Protein AF-A0A849KDF4-F1 (afdb_monomer)

Structure (mmCIF, N/CA/C/O backbone):
data_AF-A0A849KDF4-F1
#
_entry.id   AF-A0A849KDF4-F1
#
loop_
_atom_site.group_PDB
_atom_site.id
_atom_site.type_symbol
_atom_site.label_atom_id
_atom_site.label_alt_id
_atom_site.label_comp_id
_atom_site.label_asym_id
_atom_site.label_entity_id
_atom_site.label_seq_id
_atom_site.pdbx_PDB_ins_code
_atom_site.Cartn_x
_atom_site.Cartn_y
_atom_site.Cartn_z
_atom_site.occupancy
_atom_site.B_iso_or_equiv
_atom_site.auth_seq_id
_atom_site.auth_comp_id
_atom_site.auth_asym_id
_atom_site.auth_atom_id
_atom_site.pdbx_PDB_model_num
ATOM 1 N N . MET A 1 1 ? -9.627 -7.880 -8.428 1.00 58.28 1 MET A N 1
ATOM 2 C CA . MET A 1 1 ? -10.170 -7.213 -7.230 1.00 58.28 1 MET A CA 1
ATOM 3 C C . MET A 1 1 ? -10.031 -8.197 -6.090 1.00 58.28 1 MET A C 1
ATOM 5 O O . MET A 1 1 ? -10.573 -9.290 -6.194 1.00 58.28 1 MET A O 1
ATOM 9 N N . THR A 1 2 ? -9.221 -7.877 -5.089 1.00 75.56 2 THR A N 1
ATOM 10 C CA . THR A 1 2 ? -9.022 -8.731 -3.910 1.00 75.56 2 THR A CA 1
ATOM 11 C C . THR A 1 2 ? -9.816 -8.146 -2.750 1.00 75.56 2 THR A C 1
ATOM 13 O O . THR A 1 2 ? -9.493 -7.053 -2.284 1.00 75.56 2 THR A O 1
ATOM 16 N N . ASP A 1 3 ? -10.861 -8.850 -2.312 1.00 80.62 3 ASP A N 1
ATOM 17 C CA . ASP A 1 3 ? -11.640 -8.522 -1.114 1.00 80.62 3 ASP A CA 1
ATOM 18 C C . ASP A 1 3 ? -10.851 -8.896 0.147 1.00 80.62 3 ASP A C 1
ATOM 20 O O . ASP A 1 3 ? -10.450 -10.044 0.329 1.00 80.62 3 ASP A O 1
ATOM 24 N N . ASN A 1 4 ? -10.635 -7.921 1.021 1.00 84.81 4 ASN A N 1
ATOM 25 C CA . ASN A 1 4 ? -9.864 -8.035 2.253 1.00 84.81 4 ASN A CA 1
ATOM 26 C C . ASN A 1 4 ? -10.656 -7.461 3.434 1.00 84.81 4 ASN A C 1
ATOM 28 O O . ASN A 1 4 ? -11.617 -6.714 3.250 1.00 84.81 4 ASN A O 1
ATOM 32 N N . VAL A 1 5 ? -10.243 -7.794 4.659 1.00 85.06 5 VAL A N 1
ATOM 33 C CA . VAL A 1 5 ? -10.857 -7.279 5.891 1.00 85.06 5 VAL A CA 1
ATOM 34 C C . VAL A 1 5 ? -9.773 -6.783 6.837 1.00 85.06 5 VAL A C 1
ATOM 36 O O . VAL A 1 5 ? -8.811 -7.500 7.090 1.00 85.06 5 VAL A O 1
ATOM 39 N N . ILE A 1 6 ? -9.939 -5.577 7.375 1.00 84.81 6 ILE A N 1
ATOM 40 C CA . ILE A 1 6 ? -9.075 -5.001 8.407 1.00 84.81 6 ILE A CA 1
ATOM 41 C C . ILE A 1 6 ? -9.946 -4.517 9.568 1.00 84.81 6 ILE A C 1
ATOM 43 O O . ILE A 1 6 ? -10.831 -3.687 9.383 1.00 84.81 6 ILE A O 1
ATOM 47 N N . THR A 1 7 ? -9.769 -5.085 10.765 1.00 81.38 7 THR A N 1
ATOM 48 C CA . THR A 1 7 ? -10.607 -4.765 11.949 1.00 81.38 7 THR A CA 1
ATOM 49 C C . THR A 1 7 ? -12.121 -4.800 11.681 1.00 81.38 7 THR A C 1
ATOM 51 O O . THR A 1 7 ? -12.867 -3.956 12.160 1.00 81.38 7 THR A O 1
ATOM 54 N N . GLY A 1 8 ? -12.588 -5.755 10.87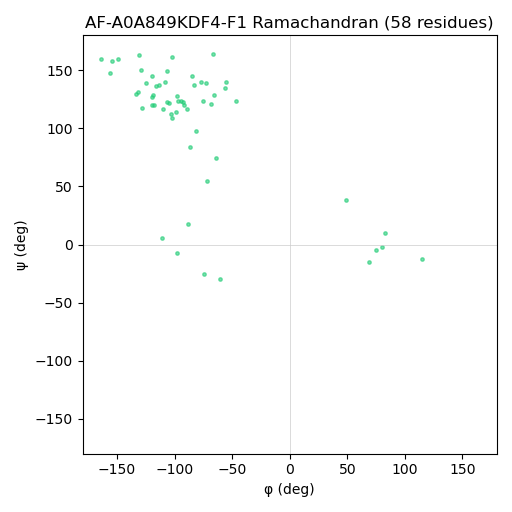0 1.00 76.88 8 GLY A N 1
ATOM 55 C CA . GLY A 1 8 ? -14.007 -5.877 10.509 1.00 76.88 8 GLY A CA 1
ATOM 56 C C . GLY A 1 8 ? -14.485 -4.919 9.408 1.00 76.88 8 GLY A C 1
ATOM 57 O O . GLY A 1 8 ? -15.635 -5.016 8.986 1.00 76.88 8 GLY A O 1
ATOM 58 N N . LEU A 1 9 ? -13.619 -4.041 8.894 1.00 83.19 9 LEU A N 1
ATOM 59 C CA . LEU A 1 9 ? -13.877 -3.235 7.704 1.00 83.19 9 LEU A CA 1
ATOM 60 C C . LEU A 1 9 ? -13.428 -3.999 6.466 1.00 83.19 9 LEU A C 1
ATOM 62 O O . LEU A 1 9 ? -12.245 -4.292 6.281 1.00 83.19 9 LEU A O 1
ATOM 66 N N . ARG A 1 10 ? -14.384 -4.319 5.605 1.00 87.00 10 ARG A N 1
ATOM 67 C CA . ARG A 1 10 ? -14.142 -4.869 4.279 1.00 87.00 10 ARG A CA 1
ATOM 68 C C . ARG A 1 10 ? -13.607 -3.773 3.373 1.00 87.00 10 ARG A C 1
ATOM 70 O O . ARG A 1 10 ? -14.098 -2.642 3.379 1.00 87.00 10 ARG A O 1
ATOM 77 N N . TYR A 1 11 ? -12.631 -4.128 2.563 1.00 88.19 11 TYR A N 1
ATOM 78 C CA . TYR A 1 11 ? -12.090 -3.258 1.537 1.00 88.19 11 TYR A CA 1
ATOM 79 C C . TYR A 1 11 ? -11.595 -4.085 0.368 1.00 88.19 11 TYR A C 1
ATOM 81 O O . TYR A 1 11 ? -11.325 -5.277 0.494 1.00 88.19 11 TYR A O 1
ATOM 89 N N . SER A 1 12 ? -11.463 -3.439 -0.777 1.00 90.06 12 SER A N 1
ATOM 90 C CA . SER A 1 12 ? -10.890 -4.057 -1.963 1.00 90.06 12 SER A CA 1
ATOM 91 C C . SER A 1 12 ? -9.654 -3.302 -2.411 1.00 90.06 12 SER A C 1
ATOM 93 O O . SER A 1 12 ? -9.602 -2.077 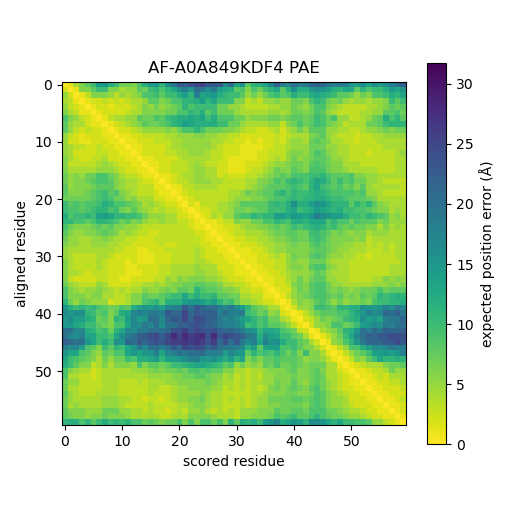-2.287 1.00 90.06 12 SER A O 1
ATOM 95 N N . LEU A 1 13 ? -8.667 -4.030 -2.937 1.00 91.06 13 LEU A N 1
ATOM 96 C CA . LEU A 1 13 ? -7.549 -3.434 -3.664 1.00 91.06 13 LEU A CA 1
ATOM 97 C C . LEU A 1 13 ? -7.654 -3.734 -5.158 1.00 91.06 13 LEU A C 1
ATOM 99 O O . LEU A 1 13 ? -7.991 -4.851 -5.578 1.00 91.06 13 LEU A O 1
ATOM 103 N N . VAL A 1 14 ? -7.319 -2.726 -5.957 1.00 91.88 14 VAL A N 1
ATOM 104 C CA . VAL A 1 14 ? -7.223 -2.813 -7.415 1.00 91.88 14 VAL A CA 1
ATOM 105 C C . VAL A 1 14 ? -5.923 -2.148 -7.863 1.00 91.88 14 VAL A C 1
ATOM 107 O O . VAL A 1 14 ? -5.637 -1.022 -7.464 1.00 91.88 14 VAL A O 1
ATOM 110 N N . LEU A 1 15 ? -5.137 -2.847 -8.687 1.00 91.50 15 LEU A N 1
ATOM 111 C CA . LEU A 1 15 ? -4.004 -2.251 -9.395 1.00 91.50 15 LEU A CA 1
ATOM 112 C C . LEU A 1 15 ? -4.489 -1.606 -10.695 1.00 91.50 15 LEU A C 1
ATOM 114 O O . LEU A 1 15 ? -5.364 -2.157 -11.363 1.00 91.50 15 LEU A O 1
ATOM 118 N N . SER A 1 16 ? -3.880 -0.485 -11.086 1.00 92.12 16 SER A N 1
ATOM 119 C CA . SER A 1 16 ? -4.175 0.181 -12.363 1.00 92.12 16 SER A CA 1
ATOM 120 C C . SER A 1 16 ? -3.877 -0.703 -13.579 1.00 92.12 16 SER A C 1
ATOM 122 O O . SER A 1 16 ? -4.529 -0.569 -14.609 1.00 92.12 16 SER A O 1
ATOM 124 N N . ALA A 1 17 ? -2.904 -1.608 -13.454 1.00 88.88 17 ALA A N 1
ATOM 125 C CA . ALA A 1 17 ? -2.606 -2.671 -14.403 1.00 88.88 17 ALA A CA 1
ATOM 126 C C . ALA A 1 17 ? -1.870 -3.813 -13.680 1.00 88.88 17 ALA A C 1
ATOM 128 O O . ALA A 1 17 ? -1.129 -3.573 -12.727 1.00 88.88 17 ALA A O 1
ATOM 129 N N . ASN A 1 18 ? -2.092 -5.055 -14.115 1.00 87.19 18 ASN A N 1
ATOM 130 C CA . ASN A 1 18 ? -1.453 -6.266 -13.574 1.00 87.19 18 ASN A CA 1
ATOM 131 C C . ASN A 1 18 ? -0.245 -6.739 -14.404 1.00 87.19 18 ASN A C 1
ATOM 133 O O . ASN A 1 18 ? 0.458 -7.656 -13.992 1.00 87.19 18 ASN A O 1
ATOM 137 N N . ALA A 1 19 ? -0.018 -6.112 -15.557 1.00 85.38 19 ALA A N 1
ATOM 138 C CA . ALA A 1 19 ? 1.120 -6.306 -16.438 1.00 85.38 19 ALA A CA 1
ATOM 139 C C . ALA A 1 19 ? 1.345 -5.023 -17.253 1.00 85.38 19 ALA A C 1
ATOM 141 O O . ALA A 1 19 ? 0.421 -4.228 -17.443 1.00 85.38 19 ALA A O 1
ATOM 142 N N . GLY A 1 20 ? 2.558 -4.833 -17.763 1.00 86.12 20 GLY A N 1
ATOM 143 C CA . GLY A 1 20 ? 2.883 -3.738 -18.670 1.00 86.12 20 GLY A CA 1
ATOM 144 C C . GLY A 1 20 ? 4.204 -3.977 -19.392 1.00 86.12 20 GLY A C 1
ATOM 145 O O . GLY A 1 20 ? 5.020 -4.787 -18.960 1.00 86.12 20 GLY A O 1
ATOM 146 N N . ASN A 1 21 ? 4.398 -3.284 -20.514 1.00 88.12 21 ASN A N 1
ATOM 147 C CA . ASN A 1 21 ? 5.616 -3.386 -21.315 1.00 88.12 21 ASN A CA 1
ATOM 148 C C . ASN A 1 21 ? 6.607 -2.312 -20.878 1.00 88.12 21 ASN A C 1
ATOM 150 O O . ASN A 1 21 ? 6.281 -1.129 -20.961 1.00 88.12 21 ASN A O 1
ATOM 154 N N . GLY A 1 22 ? 7.814 -2.698 -20.466 1.00 86.25 22 GLY A N 1
ATOM 155 C CA . GLY A 1 22 ? 8.878 -1.756 -20.122 1.00 86.25 22 GLY A CA 1
ATOM 156 C C . GLY A 1 22 ? 9.349 -0.954 -21.339 1.00 86.25 22 GLY A C 1
ATOM 157 O O . GLY A 1 22 ? 9.681 -1.523 -22.373 1.00 86.25 22 GLY A O 1
ATOM 158 N N . THR A 1 23 ? 9.398 0.373 -21.215 1.00 87.06 23 THR A N 1
ATOM 159 C CA . THR A 1 23 ? 9.820 1.287 -22.298 1.00 87.06 23 THR A CA 1
ATOM 160 C C . THR A 1 23 ? 11.160 1.975 -22.023 1.00 87.06 23 THR A C 1
ATOM 162 O O . THR A 1 23 ? 11.563 2.859 -22.771 1.00 87.06 23 THR A O 1
ATOM 165 N N . GLY A 1 24 ? 11.845 1.618 -20.932 1.00 84.69 24 GLY A N 1
ATOM 166 C CA . GLY A 1 24 ? 13.078 2.283 -20.488 1.00 84.69 24 GLY A CA 1
ATOM 167 C C . GLY A 1 24 ? 12.869 3.663 -19.844 1.00 84.69 24 GLY A C 1
ATOM 168 O O . GLY A 1 24 ? 13.822 4.239 -19.330 1.00 84.69 24 GLY A O 1
ATOM 169 N N . ALA A 1 25 ? 11.635 4.175 -19.821 1.00 91.88 25 ALA A N 1
ATOM 170 C CA . ALA A 1 25 ? 11.230 5.375 -19.090 1.00 91.88 25 ALA A CA 1
ATOM 171 C C . ALA A 1 25 ? 10.473 5.009 -17.793 1.00 91.88 25 ALA A C 1
ATOM 173 O O . ALA A 1 25 ? 9.958 3.891 -17.691 1.00 91.88 25 ALA A O 1
ATOM 174 N N . PRO A 1 26 ? 10.354 5.927 -16.810 1.00 87.50 26 PRO A N 1
ATOM 175 C CA . PRO A 1 26 ? 9.518 5.712 -15.629 1.00 87.50 26 PRO A CA 1
ATOM 176 C C . PRO A 1 26 ? 8.060 5.407 -16.002 1.00 87.50 26 PRO A C 1
ATOM 178 O O . PRO A 1 26 ? 7.469 6.098 -16.830 1.00 87.50 26 PRO A O 1
ATOM 181 N N . GLN A 1 27 ? 7.471 4.393 -15.364 1.00 87.75 27 GLN A N 1
ATOM 182 C CA . GLN A 1 27 ? 6.073 4.000 -15.557 1.00 87.75 27 GLN A CA 1
ATOM 183 C C . GLN A 1 27 ? 5.313 4.103 -14.239 1.00 87.75 27 GLN A C 1
ATOM 185 O O . GLN A 1 27 ? 5.730 3.545 -13.225 1.00 87.75 27 GLN A O 1
ATOM 190 N N . THR A 1 28 ? 4.195 4.823 -14.247 1.00 90.06 28 THR A N 1
ATOM 191 C CA . THR A 1 28 ? 3.371 5.024 -13.053 1.00 90.06 28 THR A CA 1
ATOM 192 C C . THR A 1 28 ? 2.292 3.949 -12.970 1.00 90.06 28 THR A C 1
ATOM 194 O O . THR A 1 28 ? 1.433 3.865 -13.844 1.00 90.06 28 THR A O 1
ATOM 197 N N . TYR A 1 29 ? 2.307 3.170 -11.886 1.00 90.81 29 TYR A N 1
ATOM 198 C CA . TYR A 1 29 ? 1.236 2.243 -11.522 1.00 90.81 29 TYR A CA 1
ATOM 199 C C . TYR A 1 29 ? 0.574 2.713 -10.228 1.00 90.81 29 TYR A C 1
A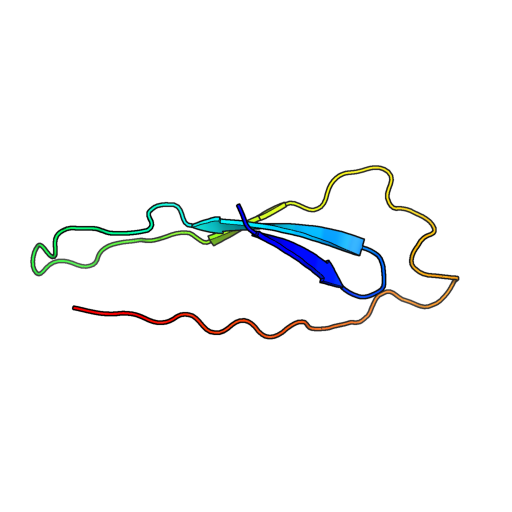TOM 201 O O . TYR A 1 29 ? 1.247 3.149 -9.294 1.00 90.81 29 TYR A O 1
ATOM 209 N N . GLY A 1 30 ? -0.753 2.643 -10.186 1.00 91.38 30 GLY A N 1
ATOM 210 C CA . GLY A 1 30 ? -1.557 3.011 -9.028 1.00 91.38 30 GLY A CA 1
ATOM 211 C C . GLY A 1 30 ? -2.114 1.784 -8.318 1.00 91.38 30 GLY A C 1
ATOM 212 O O . GLY A 1 30 ? -2.419 0.773 -8.951 1.00 91.38 30 GLY A O 1
ATOM 213 N N . ILE A 1 31 ? -2.291 1.900 -7.003 1.00 92.12 31 ILE A N 1
ATOM 214 C CA . ILE A 1 31 ? -3.059 0.952 -6.197 1.00 92.12 31 ILE A CA 1
ATOM 215 C C . ILE A 1 31 ? -4.207 1.732 -5.567 1.00 92.12 31 ILE A C 1
ATOM 217 O O . ILE A 1 31 ? -3.984 2.687 -4.824 1.00 92.12 31 ILE A O 1
ATOM 221 N N . THR A 1 32 ? -5.436 1.332 -5.867 1.00 91.75 32 THR A N 1
ATOM 222 C CA . THR A 1 32 ? -6.640 1.941 -5.305 1.00 91.75 32 THR A CA 1
ATOM 223 C C . THR A 1 32 ? -7.221 1.016 -4.250 1.00 91.75 32 THR A C 1
ATOM 225 O O . THR A 1 32 ? -7.559 -0.131 -4.542 1.00 91.75 32 THR A O 1
ATOM 228 N N . ALA A 1 33 ? -7.353 1.529 -3.027 1.00 89.25 33 ALA A N 1
ATOM 229 C CA . ALA A 1 33 ? -8.091 0.878 -1.957 1.00 89.25 33 ALA A CA 1
ATOM 230 C C . ALA A 1 33 ? -9.503 1.470 -1.877 1.00 89.25 33 ALA A C 1
ATOM 232 O O . ALA A 1 33 ? -9.659 2.686 -1.779 1.00 89.25 33 ALA A O 1
ATOM 233 N N . THR A 1 34 ? -10.525 0.617 -1.904 1.00 90.56 34 THR A N 1
ATOM 234 C CA . THR A 1 34 ? -11.925 1.038 -1.773 1.00 90.56 34 THR A CA 1
AT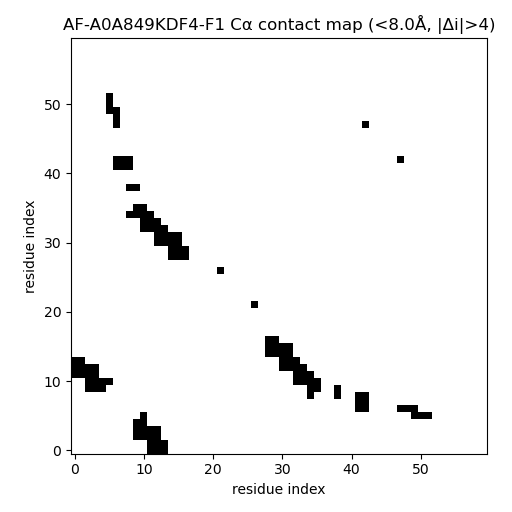OM 235 C C . THR A 1 34 ? -12.534 0.422 -0.529 1.00 90.56 34 THR A C 1
ATOM 237 O O . THR A 1 34 ? -12.618 -0.801 -0.425 1.00 90.56 34 THR A O 1
ATOM 240 N N . PHE A 1 35 ? -12.997 1.275 0.380 1.00 86.94 35 PHE A N 1
ATOM 241 C CA . PHE A 1 35 ? -13.781 0.899 1.551 1.00 86.94 35 PHE A CA 1
ATOM 242 C C . PHE A 1 35 ? -15.251 1.236 1.269 1.00 86.94 35 PHE A C 1
ATOM 244 O O . PHE A 1 35 ? -15.590 2.419 1.196 1.00 86.94 35 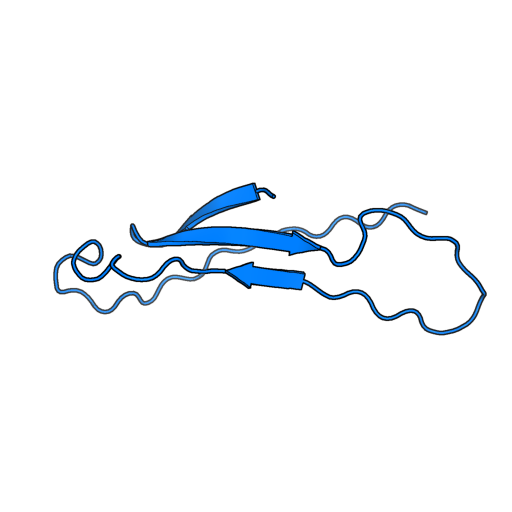PHE A O 1
ATOM 251 N N . PRO A 1 36 ? -16.133 0.239 1.072 1.00 86.62 36 PRO A N 1
ATOM 252 C CA . PRO A 1 36 ? -17.562 0.487 0.923 1.00 86.62 36 PRO A CA 1
ATOM 253 C C . PRO A 1 36 ? -18.135 1.272 2.109 1.00 86.62 36 PRO A C 1
ATOM 255 O O . PRO A 1 36 ? -17.784 1.011 3.263 1.00 86.62 36 PRO A O 1
ATOM 258 N N . ALA A 1 37 ? -19.034 2.216 1.827 1.00 82.75 37 ALA A N 1
ATOM 259 C CA . ALA A 1 37 ? -19.750 2.966 2.855 1.00 82.75 37 ALA A CA 1
ATOM 260 C C . ALA A 1 37 ? -20.702 2.061 3.663 1.00 82.75 37 ALA A C 1
ATOM 262 O O . ALA A 1 37 ? -21.042 0.958 3.241 1.00 82.75 37 ALA A O 1
ATOM 263 N N . GLY A 1 38 ? -21.153 2.536 4.829 1.00 78.31 38 GLY A N 1
ATOM 264 C CA . GLY A 1 38 ? -22.142 1.822 5.654 1.00 78.31 38 GLY A CA 1
ATOM 265 C C . GLY A 1 38 ? -21.568 0.722 6.550 1.00 78.31 38 GLY A C 1
ATOM 266 O O . GLY A 1 38 ? -22.322 -0.015 7.169 1.00 78.31 38 GLY A O 1
ATOM 267 N N . GLN A 1 39 ? -20.244 0.635 6.669 1.00 77.06 39 GLN A N 1
ATOM 268 C CA . GLN A 1 39 ? -19.564 -0.299 7.575 1.00 77.06 39 GLN A CA 1
ATOM 269 C C . GLN A 1 39 ? -19.348 0.282 8.985 1.00 77.06 39 GLN A C 1
ATOM 271 O O . GLN A 1 39 ? -18.519 -0.195 9.753 1.00 77.06 39 GLN A O 1
ATOM 276 N N . ALA A 1 40 ? -20.072 1.346 9.337 1.00 63.06 40 ALA A N 1
ATOM 277 C CA . ALA A 1 40 ? -20.012 1.927 10.671 1.00 63.06 40 ALA A CA 1
ATOM 278 C C . ALA A 1 40 ? -20.639 0.948 11.682 1.00 63.06 40 ALA A C 1
ATOM 280 O O . ALA A 1 40 ? -21.799 0.575 11.539 1.00 63.06 40 ALA A O 1
ATOM 281 N N . GLY A 1 41 ? -19.865 0.518 12.684 1.00 63.19 41 GLY A N 1
ATOM 282 C CA . GLY A 1 41 ? -20.302 -0.418 13.731 1.00 63.19 41 GLY A CA 1
ATOM 283 C C . GLY A 1 41 ? -19.590 -1.776 13.746 1.00 63.19 41 GLY A C 1
ATOM 284 O O . GLY A 1 41 ? -19.686 -2.478 14.749 1.00 63.19 41 GLY A O 1
ATOM 285 N N . THR A 1 42 ? -18.829 -2.147 12.706 1.00 61.47 42 THR A N 1
ATOM 286 C CA . THR A 1 42 ? -17.984 -3.364 12.743 1.00 61.47 42 THR A CA 1
ATOM 287 C C . THR A 1 42 ? -16.734 -3.201 13.602 1.00 61.47 42 THR A C 1
ATOM 289 O O . THR A 1 42 ? -16.246 -4.181 14.160 1.00 61.47 42 THR A O 1
ATOM 292 N N . CYS A 1 43 ? -16.248 -1.974 13.783 1.00 61.28 43 CYS A N 1
ATOM 293 C CA . CYS A 1 43 ? -15.318 -1.668 14.862 1.00 61.28 43 CYS A 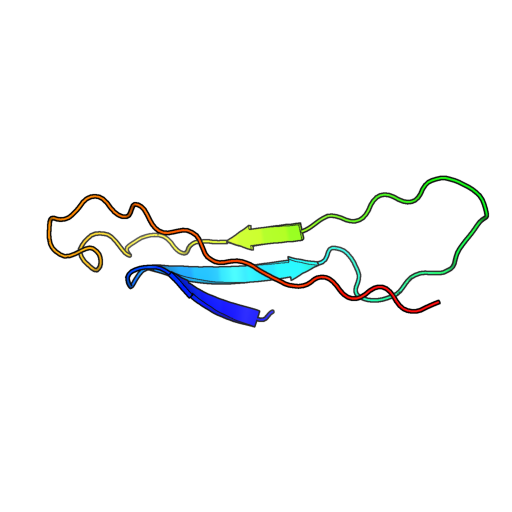CA 1
ATOM 294 C C . CYS A 1 43 ? -16.129 -1.458 16.138 1.00 61.28 43 CYS A C 1
ATOM 296 O O . CYS A 1 43 ? -16.719 -0.397 16.337 1.00 61.28 43 CYS A O 1
ATOM 298 N N . ALA A 1 44 ? -16.216 -2.496 16.966 1.00 58.34 44 ALA A N 1
ATOM 299 C CA . ALA A 1 44 ? -17.006 -2.540 18.194 1.00 58.34 44 ALA A CA 1
ATOM 300 C C . ALA A 1 44 ? -16.521 -1.526 19.256 1.00 58.34 44 ALA A C 1
ATOM 302 O O . ALA A 1 44 ? -15.860 -1.894 20.223 1.00 58.34 44 ALA A O 1
ATOM 303 N N . GLY A 1 45 ? -16.795 -0.2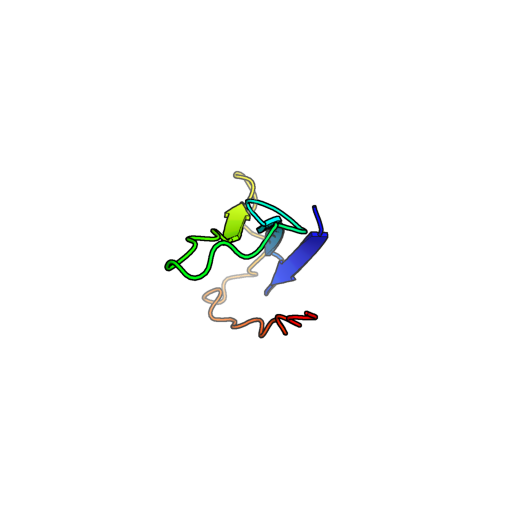32 19.061 1.00 58.50 45 GLY A N 1
ATOM 304 C CA . GLY A 1 45 ? -16.465 0.862 19.988 1.00 58.50 45 GLY A CA 1
ATOM 305 C C . GLY A 1 45 ? -14.972 1.188 20.142 1.00 58.50 45 GLY A C 1
ATOM 306 O O . GLY A 1 45 ? -14.633 2.260 20.635 1.00 58.50 45 GLY A O 1
ATOM 307 N N . ALA A 1 46 ? -14.073 0.308 19.701 1.00 57.84 46 ALA A N 1
ATOM 308 C CA . ALA A 1 46 ? -12.643 0.565 19.654 1.00 57.84 46 ALA A CA 1
ATOM 309 C C . ALA A 1 46 ? -12.285 1.337 18.381 1.00 57.84 46 ALA A C 1
ATOM 311 O O . ALA A 1 46 ? -12.761 1.029 17.288 1.00 57.84 46 ALA A O 1
ATOM 312 N N . ILE A 1 47 ? -11.412 2.330 18.528 1.00 65.25 47 ILE A N 1
ATOM 313 C CA . ILE A 1 47 ? -10.739 3.006 17.420 1.00 65.25 47 ILE A CA 1
ATOM 314 C C . ILE A 1 47 ? -10.208 1.928 16.453 1.00 65.25 47 ILE A C 1
ATOM 316 O O . ILE A 1 47 ? -9.452 1.054 16.880 1.00 65.25 47 ILE A O 1
ATOM 320 N N . CYS A 1 48 ? -10.597 1.973 15.170 1.00 65.31 48 CYS A N 1
ATOM 321 C CA . CYS A 1 48 ? -10.150 1.031 14.131 1.00 65.31 48 CYS A CA 1
ATOM 322 C C . CYS A 1 48 ? -8.675 1.273 13.742 1.00 65.31 48 CYS A C 1
ATOM 324 O O . CYS A 1 48 ? -8.358 1.515 12.579 1.00 65.31 48 CYS A O 1
ATOM 326 N N . ASN A 1 49 ? -7.758 1.266 14.706 1.00 70.56 49 ASN A N 1
ATOM 327 C CA . ASN A 1 49 ? -6.333 1.405 14.438 1.00 70.56 49 ASN A CA 1
ATOM 328 C C . ASN A 1 49 ? -5.759 0.024 14.140 1.00 70.56 49 ASN A C 1
ATOM 330 O O . ASN A 1 49 ? -5.226 -0.647 15.022 1.00 70.56 49 ASN A O 1
ATOM 334 N N . ALA A 1 50 ? -5.881 -0.401 12.887 1.00 74.69 50 ALA A N 1
ATOM 335 C CA . ALA A 1 50 ? -5.177 -1.568 12.393 1.00 74.69 50 ALA A CA 1
ATOM 336 C C . ALA A 1 50 ? -4.429 -1.262 11.108 1.00 74.69 50 ALA A C 1
ATOM 338 O O . ALA A 1 50 ? -4.839 -0.442 10.289 1.00 74.69 50 ALA A O 1
ATOM 339 N N . THR A 1 51 ? -3.335 -1.991 10.943 1.00 81.12 51 THR A N 1
ATOM 340 C CA . THR A 1 51 ? -2.486 -1.945 9.763 1.00 81.12 51 THR A CA 1
ATOM 341 C C . THR A 1 51 ? -2.487 -3.329 9.134 1.00 81.12 51 THR A C 1
ATOM 343 O O . THR A 1 51 ? -2.230 -4.317 9.819 1.00 81.12 51 THR A O 1
ATOM 346 N N . GLN A 1 52 ? -2.761 -3.406 7.832 1.00 83.50 52 GLN A N 1
ATOM 347 C CA . GLN A 1 52 ? -2.625 -4.631 7.049 1.00 83.50 52 GLN A CA 1
ATOM 348 C C . GLN A 1 52 ? -1.448 -4.454 6.090 1.00 83.50 52 GLN A C 1
ATOM 350 O O . GLN A 1 52 ? -1.486 -3.592 5.213 1.00 83.50 52 GLN A O 1
ATOM 355 N N . ALA A 1 53 ? -0.405 -5.263 6.258 1.00 86.94 53 ALA A N 1
ATOM 356 C CA . ALA A 1 53 ? 0.706 -5.302 5.315 1.00 86.94 53 ALA A CA 1
ATOM 357 C C . ALA A 1 53 ? 0.311 -6.090 4.054 1.00 86.94 53 ALA A C 1
ATOM 359 O O . ALA A 1 53 ? -0.337 -7.133 4.153 1.00 86.94 53 ALA A O 1
ATOM 360 N N . HIS A 1 54 ? 0.737 -5.605 2.885 1.00 87.62 54 HIS A N 1
ATOM 361 C CA . HIS A 1 54 ? 0.572 -6.273 1.591 1.00 87.62 54 HIS A CA 1
ATOM 362 C C . HIS A 1 54 ? 1.924 -6.427 0.909 1.00 87.62 54 HIS A C 1
ATOM 364 O O . HIS A 1 54 ? 2.735 -5.501 0.914 1.00 87.62 54 HIS A O 1
ATOM 370 N N . THR A 1 55 ? 2.153 -7.582 0.293 1.00 88.12 55 THR A N 1
ATOM 371 C CA . THR A 1 55 ? 3.352 -7.834 -0.509 1.00 88.12 55 THR A CA 1
ATOM 372 C C . THR A 1 55 ? 3.056 -7.529 -1.971 1.00 88.12 55 THR A C 1
ATOM 374 O O . THR A 1 55 ? 2.148 -8.114 -2.557 1.00 88.12 55 THR A O 1
ATOM 377 N N . LEU A 1 56 ? 3.840 -6.630 -2.566 1.00 85.06 56 LEU A N 1
ATOM 378 C CA . LEU A 1 56 ? 3.839 -6.391 -4.006 1.00 85.06 56 LEU A CA 1
ATOM 379 C C . LEU A 1 56 ? 5.006 -7.154 -4.635 1.00 85.06 56 LEU A C 1
ATOM 381 O O . LEU A 1 56 ? 6.166 -6.837 -4.377 1.00 85.06 56 LEU A O 1
ATOM 385 N N . THR A 1 57 ? 4.700 -8.152 -5.460 1.00 87.12 57 THR A N 1
ATOM 386 C CA . THR A 1 57 ? 5.710 -8.902 -6.215 1.00 87.12 57 THR A CA 1
ATOM 387 C C . THR A 1 57 ? 5.810 -8.341 -7.625 1.00 87.12 57 THR A C 1
ATOM 389 O O . THR A 1 57 ? 4.815 -8.290 -8.344 1.00 87.12 57 THR A O 1
ATOM 392 N N . ILE A 1 58 ? 7.016 -7.934 -8.018 1.00 83.75 58 ILE A N 1
ATOM 393 C CA . ILE A 1 58 ? 7.321 -7.470 -9.373 1.00 83.75 58 ILE A CA 1
ATOM 394 C C . ILE A 1 58 ? 8.137 -8.560 -10.063 1.00 83.75 58 ILE A C 1
ATOM 396 O O . ILE A 1 58 ? 9.196 -8.946 -9.571 1.00 83.75 58 ILE A O 1
ATOM 400 N N . THR A 1 59 ? 7.642 -9.044 -11.197 1.00 82.12 59 THR A N 1
ATOM 401 C CA . THR A 1 59 ? 8.335 -9.997 -12.072 1.00 82.12 59 THR A CA 1
ATOM 402 C C . THR A 1 59 ? 8.591 -9.329 -13.416 1.00 82.12 59 THR A C 1
ATOM 404 O O . THR A 1 59 ? 7.697 -8.652 -13.927 1.00 82.12 59 THR A O 1
ATOM 407 N N . TYR A 1 60 ? 9.791 -9.506 -13.961 1.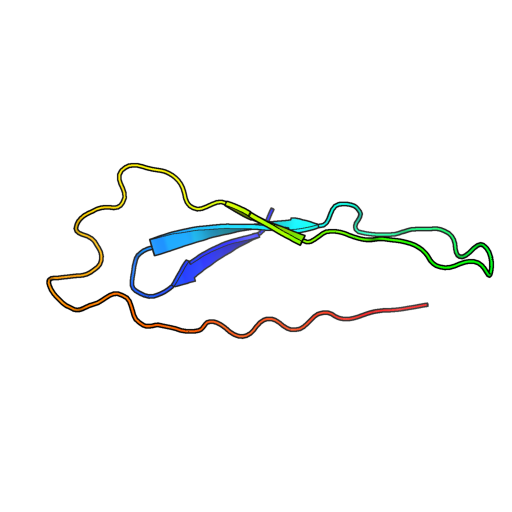00 79.25 60 TYR A N 1
ATOM 408 C CA . TYR A 1 60 ? 10.235 -8.947 -15.239 1.00 79.25 60 TYR A CA 1
ATOM 409 C C . TYR A 1 60 ? 10.657 -10.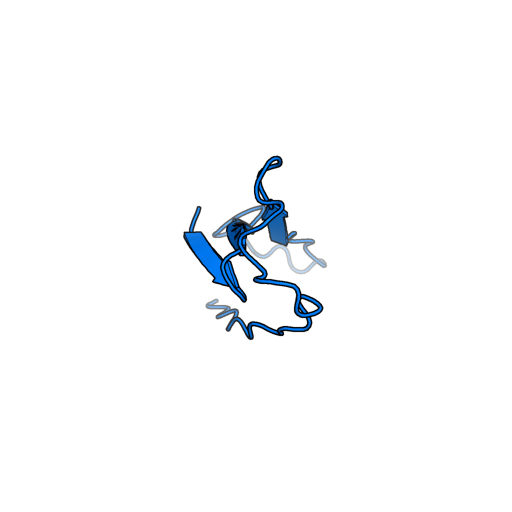052 -16.204 1.00 79.25 60 TYR A C 1
ATOM 411 O O . TYR A 1 60 ? 11.092 -11.120 -15.715 1.00 79.25 60 TYR A O 1
#

Solvent-accessible surface area (backbone atoms only — not comparable to full-atom values): 4333 Å² total; per-residue (Å²): 120,52,82,45,72,57,68,67,40,56,32,33,44,39,62,76,59,96,73,81,82,89,78,91,61,94,79,92,77,50,76,48,77,47,66,67,83,88,58,80,68,53,41,77,86,50,81,78,84,72,85,84,89,80,88,85,85,88,84,134

Mean predicted aligned error: 6.86 Å

Foldseek 3Di:
DDWDDQLQFIKDKDKPDPDDDDPVDDDDIDIDIDTDPPSPCSNPPDDSPTDDDDDDDDDD

Secondary structure (DSSP, 8-state):
-EEEEETTEEEEEEES-S-----SS-----EEEE--TT-TTSS-SS--------------

Sequence (60 aa):
MTDNVITGLRYSLVLSANAGNGTGAPQTYGITATFPAGQAGTCAGAICNATQAHTLTITY

pLDDT: mean 81.58, std 10.23, range [57.84, 92.12]

Radius of gyration: 15.57 Å; Cα contacts (8 Å, |Δi|>4): 60; chains: 1; bounding box: 35×16×42 Å

Organism: NCBI:txid2732512